Protein AF-A0A941C9A0-F1 (afdb_monomer)

Sequence (90 aa):
MDDRRIIYKSNFYTLLKEARYNTLEMNPMLYINSGF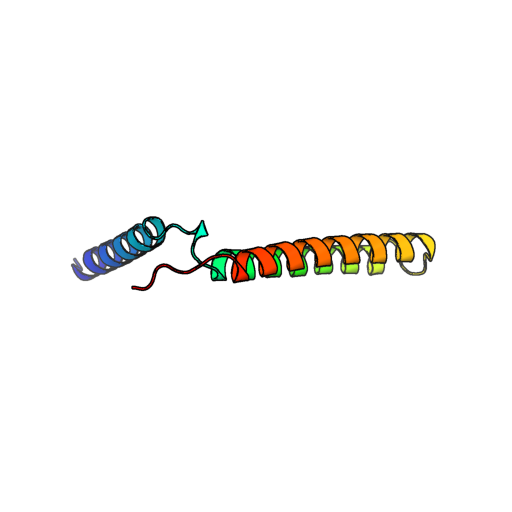LIYFFSNLILFFINNTMFKGSTEASYLFWGLHAIVNIVLTLFYTIALWVKPKKL

Structure (mmCIF, N/CA/C/O backbone):
data_AF-A0A941C9A0-F1
#
_entry.id   AF-A0A941C9A0-F1
#
loop_
_atom_site.group_PDB
_atom_site.id
_atom_site.type_symbol
_atom_site.label_atom_id
_atom_site.label_alt_id
_atom_site.label_comp_id
_atom_site.label_asym_id
_atom_site.label_entity_id
_atom_site.label_seq_id
_atom_site.pdbx_PDB_ins_code
_atom_site.Cartn_x
_atom_site.Cartn_y
_atom_site.Cartn_z
_atom_site.occupancy
_atom_site.B_iso_or_equiv
_atom_site.auth_seq_id
_atom_site.auth_comp_id
_atom_site.auth_asym_id
_atom_site.auth_atom_id
_atom_site.pdbx_PDB_model_num
ATOM 1 N N . MET A 1 1 ? -41.423 27.172 6.026 1.00 48.50 1 MET A N 1
ATOM 2 C CA . MET A 1 1 ? -39.966 26.980 5.844 1.00 48.50 1 MET A CA 1
ATOM 3 C C . MET A 1 1 ? -39.596 25.706 6.588 1.00 48.50 1 MET A C 1
ATOM 5 O O . MET A 1 1 ? -40.003 25.561 7.727 1.00 48.50 1 MET A O 1
ATOM 9 N N . ASP A 1 2 ? -39.006 24.746 5.878 1.00 55.22 2 ASP A N 1
ATOM 10 C CA . ASP A 1 2 ? -39.081 23.299 6.142 1.00 55.22 2 ASP A CA 1
ATOM 11 C C . ASP A 1 2 ? -38.148 22.821 7.274 1.00 55.22 2 ASP A C 1
ATOM 13 O O . ASP A 1 2 ? -36.935 22.693 7.083 1.00 55.22 2 ASP A O 1
ATOM 17 N N . ASP A 1 3 ? -38.743 22.530 8.434 1.00 60.38 3 ASP A N 1
ATOM 18 C CA . ASP A 1 3 ? -38.127 21.981 9.655 1.00 60.38 3 ASP A CA 1
ATOM 19 C C . ASP A 1 3 ? -37.341 20.677 9.384 1.00 60.38 3 ASP A C 1
ATOM 21 O O . ASP A 1 3 ? -36.331 20.367 10.023 1.00 60.38 3 ASP A O 1
ATOM 25 N N . ARG A 1 4 ? -37.700 19.951 8.314 1.00 60.50 4 ARG A N 1
ATOM 26 C CA . ARG A 1 4 ? -37.003 18.723 7.912 1.00 60.50 4 ARG A CA 1
ATOM 27 C C . ARG A 1 4 ? -35.547 18.965 7.525 1.00 60.50 4 ARG A C 1
ATOM 29 O O . ARG A 1 4 ? -34.706 18.113 7.804 1.00 60.50 4 ARG A O 1
ATOM 36 N N . ARG A 1 5 ? -35.194 20.127 6.957 1.00 57.31 5 ARG A N 1
ATOM 37 C CA . ARG A 1 5 ? -33.788 20.434 6.611 1.00 57.31 5 ARG A CA 1
ATOM 38 C C . ARG A 1 5 ? -32.886 20.523 7.842 1.00 57.31 5 ARG A C 1
ATOM 40 O O . ARG A 1 5 ? -31.707 20.188 7.740 1.00 57.31 5 ARG A O 1
ATOM 47 N N . ILE A 1 6 ? -33.419 20.960 8.982 1.00 59.62 6 ILE A N 1
ATOM 48 C CA . ILE A 1 6 ? -32.660 21.101 10.232 1.00 59.62 6 ILE A CA 1
ATOM 49 C C . ILE A 1 6 ? -32.424 19.718 10.851 1.00 59.62 6 ILE A C 1
ATOM 51 O O . ILE A 1 6 ? -31.304 19.418 11.266 1.00 59.62 6 ILE A O 1
ATOM 55 N N . ILE A 1 7 ? -33.430 18.839 10.798 1.00 60.56 7 ILE A N 1
ATOM 56 C CA . ILE A 1 7 ? -33.344 17.454 11.283 1.00 60.56 7 ILE A CA 1
ATOM 57 C C . ILE A 1 7 ? -32.336 16.637 10.464 1.00 60.56 7 ILE A C 1
ATOM 59 O O . ILE A 1 7 ? -31.475 15.985 11.048 1.00 60.56 7 ILE A O 1
ATOM 63 N N . TYR A 1 8 ? -32.361 16.710 9.126 1.00 58.94 8 TYR A N 1
ATOM 64 C CA . TYR A 1 8 ? -31.381 15.994 8.291 1.00 58.94 8 TYR A CA 1
ATOM 65 C C . TYR A 1 8 ? -29.950 16.485 8.520 1.00 58.94 8 TYR A C 1
ATOM 67 O O . TYR A 1 8 ? -29.023 15.676 8.588 1.00 58.94 8 TYR A O 1
ATOM 75 N N . LYS A 1 9 ? -29.765 17.802 8.676 1.00 59.53 9 LYS A N 1
ATOM 76 C CA . LYS A 1 9 ? -28.450 18.383 8.960 1.00 59.53 9 LYS A CA 1
ATOM 77 C C . LYS A 1 9 ? -27.951 17.950 10.340 1.00 59.53 9 LYS A C 1
ATOM 79 O O . LYS A 1 9 ? -26.791 17.574 10.451 1.00 59.53 9 LYS A O 1
ATOM 84 N N . SER A 1 10 ? -28.831 17.930 11.345 1.00 66.50 10 SER A N 1
ATOM 85 C CA . SER A 1 10 ? -28.557 17.435 12.702 1.00 66.50 10 SER A CA 1
ATOM 86 C C . SER A 1 10 ? -28.199 15.944 12.718 1.00 66.50 10 SER A C 1
ATOM 88 O O . SER A 1 10 ? -27.170 15.574 13.280 1.00 66.50 10 SER A O 1
ATOM 90 N N . ASN A 1 11 ? -28.966 15.094 12.028 1.00 68.06 11 ASN A N 1
ATOM 91 C CA . ASN A 1 11 ? -28.683 13.659 11.925 1.00 68.06 11 ASN A CA 1
ATOM 92 C C . ASN A 1 11 ? -27.348 13.393 11.232 1.00 68.06 11 ASN A C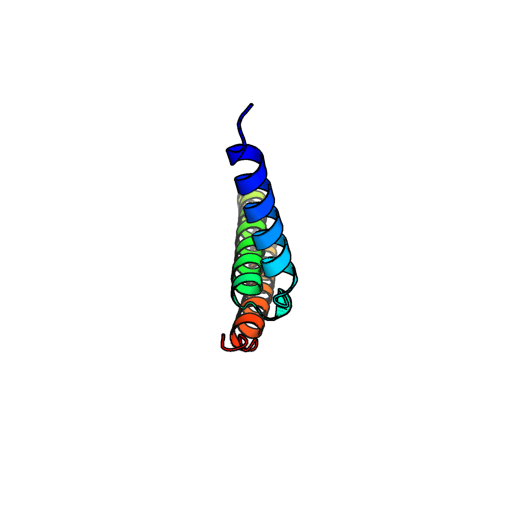 1
ATOM 94 O O . ASN A 1 11 ? -26.539 12.627 11.741 1.00 68.06 11 ASN A O 1
ATOM 98 N N . PHE A 1 12 ? -27.079 14.054 10.104 1.00 69.81 12 PHE A N 1
ATOM 99 C CA . PHE A 1 12 ? -25.812 13.886 9.397 1.00 69.81 12 PHE A CA 1
ATOM 100 C C . PHE A 1 12 ? -24.622 14.339 10.249 1.00 69.81 12 PHE A C 1
ATOM 102 O O . PHE A 1 12 ? -23.623 13.631 10.325 1.00 69.81 12 PHE A O 1
ATOM 109 N N . TYR A 1 13 ? -24.740 15.477 10.942 1.00 68.81 13 TYR A N 1
ATOM 110 C CA . TYR A 1 13 ? -23.696 15.976 11.842 1.00 68.81 13 TYR A CA 1
ATOM 111 C C . TYR A 1 13 ? -23.478 15.056 13.047 1.00 68.81 13 TYR A C 1
ATOM 113 O O . TYR A 1 13 ? -22.345 14.883 13.487 1.00 68.81 13 TYR A O 1
ATOM 121 N N . THR A 1 14 ? -24.549 14.453 13.563 1.00 68.12 14 THR A N 1
ATOM 122 C CA . THR A 1 14 ? -24.507 13.516 14.693 1.00 68.12 14 THR A CA 1
ATOM 123 C C . THR A 1 14 ? -23.853 12.201 14.280 1.00 68.12 14 THR A C 1
ATOM 125 O O . THR A 1 14 ? -22.923 11.766 14.951 1.00 68.12 14 THR A O 1
ATOM 128 N N . LEU A 1 15 ? -24.213 11.657 13.114 1.00 66.62 15 LEU A N 1
ATOM 129 C CA . LEU A 1 15 ? -23.577 10.478 12.517 1.00 66.62 15 LEU A CA 1
ATOM 130 C C . LEU A 1 15 ? -22.093 10.720 12.200 1.00 66.62 15 LEU A C 1
ATOM 132 O O . LEU A 1 15 ? -21.254 9.869 12.478 1.00 66.62 15 LEU A O 1
ATOM 136 N N . LEU A 1 16 ? -21.741 11.899 11.674 1.00 64.31 16 LEU A N 1
ATOM 137 C CA . LEU A 1 16 ? -20.345 12.309 11.463 1.00 64.31 16 LEU A CA 1
ATOM 138 C C . LEU A 1 16 ? -19.568 12.416 12.773 1.00 64.31 16 LEU A C 1
ATOM 140 O O . LEU A 1 16 ? -18.384 12.086 12.823 1.00 64.31 16 LEU A O 1
ATOM 144 N N . LYS A 1 17 ? -20.221 12.898 13.833 1.00 63.69 17 LYS A N 1
ATOM 145 C CA . LYS A 1 17 ? -19.612 13.039 15.154 1.00 63.69 17 LYS A CA 1
ATOM 146 C C . LYS A 1 17 ? -19.428 11.671 15.812 1.00 63.69 17 LYS A C 1
ATOM 148 O O . LYS A 1 17 ? -18.342 11.414 16.315 1.00 63.69 17 LYS A O 1
ATOM 153 N N . GLU A 1 18 ? -20.405 10.772 15.739 1.00 63.50 18 GLU A N 1
ATOM 154 C CA . GLU A 1 18 ? -20.289 9.382 16.208 1.00 63.50 18 GLU A CA 1
ATOM 155 C C . GLU A 1 18 ? -19.232 8.591 15.427 1.00 63.50 18 GLU A C 1
ATOM 157 O O . GLU A 1 18 ? -18.404 7.910 16.034 1.00 63.50 18 GLU A O 1
ATOM 162 N N . ALA A 1 19 ? -19.164 8.758 14.102 1.00 61.06 19 ALA A N 1
ATOM 163 C CA . ALA A 1 19 ? -18.094 8.199 13.273 1.00 61.06 19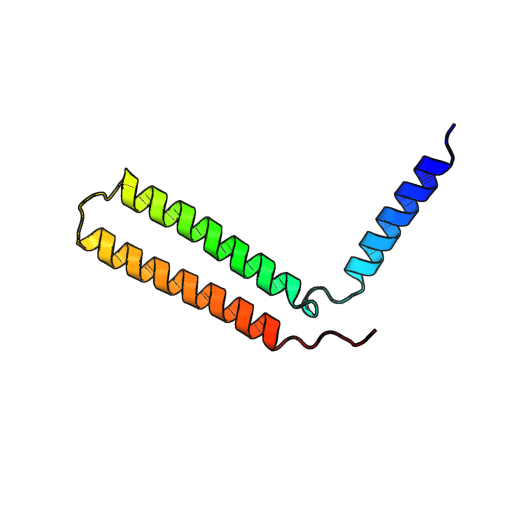 ALA A CA 1
ATOM 164 C C . ALA A 1 19 ? -16.702 8.732 13.661 1.00 61.06 19 ALA A C 1
ATOM 166 O O . ALA A 1 19 ? -15.709 8.029 13.498 1.00 61.06 19 ALA A O 1
ATOM 167 N N . ARG A 1 20 ? -16.630 9.956 14.202 1.00 58.69 20 ARG A N 1
ATOM 168 C CA . ARG A 1 20 ? -15.413 10.554 14.775 1.00 58.69 20 ARG A CA 1
ATOM 169 C C . ARG A 1 20 ? -15.073 10.044 16.179 1.00 58.69 20 ARG A C 1
ATOM 171 O O . ARG A 1 20 ? -13.911 10.127 16.561 1.00 58.69 20 ARG A O 1
ATOM 178 N N . TYR A 1 21 ? -16.067 9.616 16.961 1.00 55.19 21 TYR A N 1
ATOM 179 C CA . TYR A 1 21 ? -15.895 9.182 18.356 1.00 55.19 21 TYR A CA 1
ATOM 180 C C . TYR A 1 21 ? -15.615 7.682 18.488 1.00 55.19 21 TYR A C 1
ATOM 182 O O . TYR A 1 21 ? -14.965 7.270 19.450 1.00 55.19 21 TYR A O 1
ATOM 190 N N . ASN A 1 22 ? -16.016 6.877 17.504 1.00 59.25 22 ASN A N 1
ATOM 191 C CA . ASN A 1 22 ? -15.379 5.587 17.282 1.00 59.25 22 ASN A CA 1
ATOM 192 C C . ASN A 1 22 ? -13.961 5.858 16.784 1.00 59.25 22 ASN A C 1
ATOM 194 O O . ASN A 1 22 ? -13.775 6.501 15.755 1.00 59.25 22 ASN A O 1
ATOM 198 N N . THR A 1 23 ? -12.957 5.411 17.534 1.00 70.62 23 THR A N 1
ATOM 199 C CA . THR A 1 23 ? -11.547 5.512 17.151 1.00 70.62 23 THR A CA 1
ATOM 200 C C . THR A 1 23 ? -11.389 4.912 15.757 1.00 70.62 23 THR A C 1
ATOM 202 O O . THR A 1 23 ? -11.452 3.699 15.593 1.00 70.62 23 THR A O 1
ATOM 205 N N . LEU A 1 24 ? -11.252 5.766 14.739 1.00 73.00 24 LEU A N 1
ATOM 206 C CA . LEU A 1 24 ? -11.241 5.374 13.325 1.00 73.00 24 LEU A CA 1
ATOM 207 C C . LEU A 1 24 ? -10.135 4.343 13.042 1.00 73.00 24 LEU A C 1
ATOM 209 O O . LEU A 1 24 ? -10.310 3.425 12.249 1.00 73.00 24 LEU A O 1
ATOM 213 N N . GLU A 1 25 ? -9.034 4.454 13.784 1.00 78.44 25 GLU A N 1
ATOM 214 C CA . GLU A 1 25 ? -7.901 3.525 13.821 1.00 78.44 25 GLU A CA 1
ATOM 215 C C . GLU A 1 25 ? -8.255 2.123 14.343 1.00 78.44 25 GLU A C 1
ATOM 217 O O . GLU A 1 25 ? -7.499 1.182 14.124 1.00 78.44 25 GLU A O 1
ATOM 222 N N . MET A 1 26 ? -9.390 1.959 15.026 1.00 84.56 26 MET A N 1
ATOM 223 C CA . MET A 1 26 ? -9.930 0.664 15.452 1.00 84.56 26 MET A CA 1
ATOM 224 C C . MET A 1 26 ? -10.936 0.081 14.451 1.00 84.56 26 MET A C 1
ATOM 226 O O . MET A 1 26 ? -11.474 -1.003 14.683 1.00 84.56 26 MET A O 1
ATOM 230 N N . ASN A 1 27 ? -11.200 0.775 13.341 1.00 88.19 27 ASN A N 1
ATOM 231 C CA . ASN A 1 27 ? -12.036 0.252 12.275 1.00 88.19 27 ASN A CA 1
ATOM 232 C C . ASN A 1 27 ? -11.163 -0.473 11.230 1.00 88.19 27 ASN A C 1
ATOM 234 O O . ASN A 1 27 ? -10.437 0.191 10.487 1.00 88.19 27 ASN A O 1
ATOM 238 N N . PRO A 1 28 ? -11.248 -1.811 11.103 1.00 91.38 28 PRO A N 1
ATOM 239 C CA . PRO A 1 28 ? -10.447 -2.559 10.131 1.00 91.38 28 PRO A CA 1
ATOM 240 C C . PRO A 1 28 ? -10.709 -2.124 8.678 1.00 91.38 28 PRO A C 1
ATOM 242 O O . PRO A 1 28 ? -9.802 -2.173 7.845 1.00 91.38 28 PRO A O 1
ATOM 245 N N . MET A 1 29 ? -11.908 -1.610 8.373 1.00 92.31 29 MET A N 1
ATOM 246 C CA . MET A 1 29 ? -12.252 -1.123 7.032 1.00 92.31 29 MET A CA 1
ATOM 247 C C . MET A 1 29 ? -11.441 0.104 6.613 1.00 92.31 29 MET A C 1
ATOM 249 O O . MET A 1 29 ? -11.222 0.294 5.418 1.00 92.31 29 MET A O 1
ATOM 253 N N . LEU A 1 30 ? -10.959 0.918 7.561 1.00 92.00 30 LEU A N 1
ATOM 254 C CA . LEU A 1 30 ? -10.085 2.050 7.248 1.00 92.00 30 LEU A CA 1
ATOM 255 C C . LEU A 1 30 ? -8.816 1.562 6.540 1.00 92.00 30 LEU A C 1
ATOM 257 O O . LEU A 1 30 ? -8.445 2.094 5.493 1.00 92.00 30 LEU A O 1
ATOM 261 N N . TYR A 1 31 ? -8.177 0.531 7.091 1.00 95.12 31 TYR A N 1
ATOM 262 C CA . TYR A 1 31 ? -6.922 -0.000 6.569 1.00 95.12 31 TYR A CA 1
ATOM 263 C C . TYR A 1 31 ? -7.131 -0.774 5.271 1.00 95.12 31 TYR A C 1
ATOM 265 O O . TYR A 1 31 ? -6.348 -0.598 4.342 1.00 95.12 31 TYR A O 1
ATOM 273 N N . ILE A 1 32 ? -8.208 -1.563 5.168 1.00 95.94 32 ILE A N 1
ATOM 274 C CA . ILE A 1 32 ? -8.554 -2.274 3.927 1.00 95.94 32 ILE A CA 1
ATOM 275 C C . ILE A 1 32 ? -8.757 -1.279 2.782 1.00 95.94 32 ILE A C 1
ATOM 277 O O . ILE A 1 32 ? -8.132 -1.426 1.731 1.00 95.94 32 ILE A O 1
ATOM 281 N N . ASN A 1 33 ? -9.580 -0.247 2.993 1.00 95.44 33 ASN A N 1
ATOM 282 C CA . ASN A 1 33 ? -9.882 0.741 1.959 1.00 95.44 33 ASN A CA 1
ATOM 283 C C . ASN A 1 33 ? -8.645 1.567 1.594 1.00 95.44 33 ASN A C 1
ATOM 285 O O . ASN A 1 33 ? -8.384 1.778 0.413 1.00 95.44 33 ASN A O 1
ATOM 289 N N . SER A 1 34 ? -7.862 1.997 2.587 1.00 96.38 34 SER A N 1
ATOM 290 C CA . SER A 1 34 ? -6.643 2.783 2.352 1.00 96.38 34 SER A CA 1
ATOM 291 C C . SER A 1 34 ? -5.582 1.970 1.611 1.00 96.38 34 SER A C 1
ATOM 293 O O . SER A 1 34 ? -5.031 2.442 0.618 1.00 96.38 34 SER A O 1
ATOM 295 N N . GLY A 1 35 ? -5.339 0.727 2.040 1.00 97.50 35 GLY A N 1
ATOM 296 C CA . GLY A 1 35 ? -4.409 -0.184 1.377 1.00 97.50 35 GLY A CA 1
ATOM 297 C C . GLY A 1 35 ? -4.830 -0.466 -0.063 1.00 97.50 35 GLY A C 1
ATOM 298 O O . GLY A 1 35 ? -4.023 -0.305 -0.978 1.00 97.50 35 GLY A O 1
ATOM 299 N N . PHE A 1 36 ? -6.105 -0.805 -0.279 1.00 97.44 36 PHE A N 1
ATOM 300 C CA . PHE A 1 36 ? -6.657 -1.033 -1.616 1.00 97.44 36 PHE A CA 1
ATOM 301 C C . PHE A 1 36 ? -6.510 0.196 -2.522 1.00 97.44 36 PHE A C 1
ATOM 303 O O . PHE A 1 36 ? -6.086 0.065 -3.669 1.00 97.44 36 PHE A O 1
ATOM 310 N N . LEU A 1 37 ? -6.810 1.391 -2.006 1.00 97.88 37 LEU A N 1
ATOM 311 C CA . LEU A 1 37 ? -6.715 2.643 -2.754 1.00 97.88 37 LEU A CA 1
ATOM 312 C C . LEU A 1 37 ? -5.277 2.929 -3.202 1.00 97.88 37 LEU A C 1
ATOM 314 O O . LEU A 1 37 ? -5.048 3.220 -4.377 1.00 97.88 37 LEU A O 1
A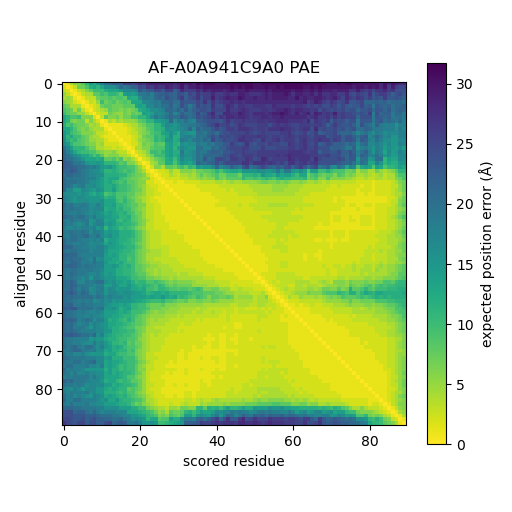TOM 318 N N . ILE A 1 38 ? -4.316 2.812 -2.279 1.00 97.50 38 ILE A N 1
ATOM 319 C CA . ILE A 1 38 ? -2.889 2.999 -2.568 1.00 97.50 38 ILE A CA 1
ATOM 320 C C . ILE A 1 38 ? -2.438 1.977 -3.612 1.00 97.50 38 ILE A C 1
ATOM 322 O O . ILE A 1 38 ? -1.866 2.361 -4.630 1.00 97.50 38 ILE A O 1
ATOM 326 N N . TYR A 1 39 ? -2.753 0.695 -3.409 1.00 98.19 39 TYR A N 1
ATOM 327 C CA . TYR A 1 39 ? -2.416 -0.363 -4.359 1.00 98.19 39 TYR A CA 1
ATOM 328 C C . TYR A 1 39 ? -2.960 -0.063 -5.756 1.00 98.19 39 TYR A C 1
ATOM 330 O O . TYR A 1 39 ? -2.215 -0.134 -6.735 1.00 98.19 39 TYR A O 1
ATOM 338 N N . PHE A 1 40 ? -4.240 0.293 -5.861 1.00 97.75 40 PHE A N 1
ATOM 339 C CA . PHE A 1 40 ? -4.886 0.535 -7.145 1.00 97.75 40 PHE A CA 1
ATOM 340 C C . PHE A 1 40 ? -4.261 1.725 -7.881 1.00 97.75 40 PHE A C 1
ATOM 342 O O . PHE A 1 40 ? -3.867 1.589 -9.040 1.00 97.75 40 PHE A O 1
ATOM 349 N N . PHE A 1 41 ? -4.106 2.871 -7.211 1.00 98.19 41 PHE A N 1
ATOM 350 C CA . PHE A 1 41 ? -3.537 4.066 -7.838 1.00 98.19 41 PHE A CA 1
ATOM 351 C C . PHE A 1 41 ? -2.063 3.900 -8.200 1.00 98.19 41 PHE A C 1
ATOM 353 O O . PHE A 1 41 ? -1.661 4.288 -9.300 1.00 98.19 41 PHE A O 1
ATOM 360 N N . SER A 1 42 ? -1.257 3.299 -7.322 1.00 97.75 42 SER A N 1
ATOM 361 C CA . SER A 1 42 ? 0.149 3.031 -7.625 1.00 97.75 42 SER A CA 1
ATOM 362 C C . SER A 1 42 ? 0.286 2.108 -8.830 1.00 97.75 42 SER A C 1
ATOM 364 O O . SER A 1 42 ? 1.083 2.393 -9.719 1.00 97.75 42 SER A O 1
ATOM 366 N N . ASN A 1 43 ? -0.523 1.048 -8.911 1.00 97.00 43 ASN A N 1
ATOM 367 C CA . ASN A 1 43 ? -0.518 0.168 -10.074 1.00 97.00 43 ASN A CA 1
ATOM 368 C C . ASN A 1 43 ? -0.951 0.889 -11.343 1.00 97.00 43 ASN A C 1
ATOM 370 O O . ASN A 1 43 ? -0.259 0.785 -12.350 1.00 97.00 43 ASN A O 1
ATOM 374 N N . LEU A 1 44 ? -2.035 1.664 -11.297 1.00 97.50 44 LEU A N 1
ATOM 375 C CA . LEU A 1 44 ? -2.489 2.432 -12.452 1.00 97.50 44 LEU A CA 1
ATOM 376 C C . LEU A 1 44 ? -1.365 3.316 -13.015 1.00 97.50 44 LEU A C 1
ATOM 378 O O . LEU A 1 44 ? -1.100 3.281 -14.216 1.00 97.50 44 LEU A O 1
ATOM 382 N N . ILE A 1 45 ? -0.665 4.052 -12.148 1.00 96.75 45 ILE A N 1
ATOM 383 C CA . ILE A 1 45 ? 0.449 4.924 -12.541 1.00 96.75 45 ILE A CA 1
ATOM 384 C C . ILE A 1 45 ? 1.636 4.107 -13.064 1.00 96.75 45 ILE A C 1
ATOM 386 O O . ILE A 1 45 ? 2.162 4.417 -14.132 1.00 96.75 45 ILE A O 1
ATOM 390 N N . LEU A 1 46 ? 2.049 3.056 -12.349 1.00 96.00 46 LEU A N 1
ATOM 391 C CA . LEU A 1 46 ? 3.175 2.209 -12.753 1.00 96.00 46 LEU A CA 1
ATOM 392 C C . LEU A 1 46 ? 2.930 1.578 -14.127 1.00 96.00 46 LEU A C 1
ATOM 394 O O . LEU A 1 46 ? 3.798 1.638 -14.998 1.00 96.00 46 LEU A O 1
ATOM 398 N N . PHE A 1 47 ? 1.744 1.005 -14.345 1.00 95.31 47 PHE A N 1
ATOM 399 C CA . PHE A 1 47 ? 1.381 0.400 -15.623 1.00 95.31 47 PHE A CA 1
ATOM 400 C C . PHE A 1 47 ? 1.261 1.449 -16.725 1.00 95.31 47 PHE A C 1
ATOM 402 O O . PHE A 1 47 ? 1.710 1.192 -17.843 1.00 95.31 47 PHE A O 1
ATOM 409 N N . PHE A 1 48 ? 0.710 2.629 -16.431 1.00 96.12 48 PHE A N 1
ATOM 410 C CA . PHE A 1 48 ? 0.651 3.723 -17.396 1.00 96.12 48 PHE A CA 1
ATOM 411 C C . PHE A 1 48 ? 2.055 4.137 -17.847 1.00 96.12 48 PHE A C 1
ATOM 413 O O . PHE A 1 48 ? 2.335 4.144 -19.044 1.00 96.12 48 PHE A O 1
ATOM 420 N N . ILE A 1 49 ? 2.965 4.403 -16.907 1.00 94.44 49 ILE A N 1
ATOM 421 C CA . ILE A 1 49 ? 4.348 4.802 -17.199 1.00 94.44 49 ILE A CA 1
ATOM 422 C C . ILE A 1 49 ? 5.082 3.701 -17.973 1.00 94.44 49 ILE A C 1
ATOM 424 O O . ILE A 1 49 ? 5.680 3.980 -19.011 1.00 94.44 49 ILE A O 1
ATOM 428 N N . ASN A 1 50 ? 5.003 2.446 -17.524 1.00 94.19 50 ASN A N 1
ATOM 429 C CA . ASN A 1 50 ? 5.689 1.334 -18.184 1.00 94.19 50 ASN A CA 1
ATOM 430 C C . ASN A 1 50 ? 5.236 1.157 -19.643 1.00 94.19 50 ASN A C 1
ATOM 432 O O . ASN A 1 50 ? 6.061 0.953 -20.530 1.00 94.19 50 ASN A O 1
ATOM 436 N N . ASN A 1 51 ? 3.933 1.277 -19.913 1.00 92.50 51 ASN A N 1
ATOM 437 C CA . ASN A 1 51 ? 3.391 1.0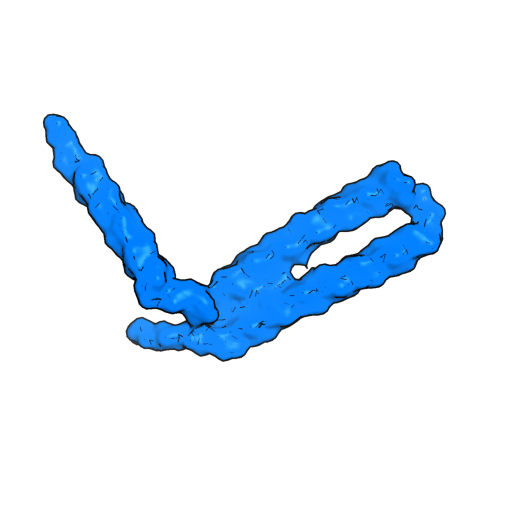81 -21.259 1.00 92.50 51 ASN A CA 1
ATOM 438 C C . ASN A 1 51 ? 3.551 2.297 -22.183 1.00 92.50 51 ASN A C 1
ATOM 440 O O . ASN A 1 51 ? 3.527 2.122 -23.401 1.00 92.50 51 ASN A O 1
ATOM 444 N N . THR A 1 52 ? 3.691 3.506 -21.635 1.00 94.44 52 THR A N 1
ATOM 445 C CA . THR A 1 52 ? 3.801 4.742 -22.431 1.00 94.44 52 THR A CA 1
ATOM 446 C C . THR A 1 52 ? 5.243 5.191 -22.635 1.00 94.44 52 THR A C 1
ATOM 448 O O . THR A 1 52 ? 5.602 5.560 -23.748 1.00 94.44 52 THR A O 1
ATOM 451 N N . MET A 1 53 ? 6.071 5.133 -21.591 1.00 92.12 53 MET A N 1
ATOM 452 C CA . MET A 1 53 ? 7.427 5.694 -21.592 1.00 92.12 53 MET A CA 1
ATOM 453 C C . MET A 1 53 ? 8.513 4.632 -21.771 1.00 92.12 53 MET A C 1
ATOM 455 O O . MET A 1 53 ? 9.549 4.915 -22.362 1.00 92.12 53 MET A O 1
ATOM 459 N N . PHE A 1 54 ? 8.289 3.408 -21.280 1.00 92.00 54 PHE A N 1
ATOM 460 C CA . PHE A 1 54 ? 9.333 2.375 -21.197 1.00 92.00 54 PHE A CA 1
ATOM 461 C C . PHE A 1 54 ? 9.005 1.089 -21.959 1.00 92.00 54 PHE A C 1
ATOM 463 O O . PHE A 1 54 ? 9.568 0.024 -21.694 1.00 92.00 54 PHE A O 1
ATOM 470 N N . LYS A 1 55 ? 8.097 1.175 -22.932 1.00 89.06 55 LYS A N 1
ATOM 471 C CA . LYS A 1 55 ? 7.639 0.016 -23.695 1.00 89.06 55 LYS A CA 1
ATOM 472 C C . LYS A 1 55 ? 8.815 -0.676 -24.396 1.00 89.06 55 LYS A C 1
ATOM 474 O O . LYS A 1 55 ? 9.477 -0.081 -25.238 1.00 89.06 55 LYS A O 1
ATOM 479 N N . GLY A 1 56 ? 9.042 -1.948 -24.066 1.00 86.69 56 GLY A N 1
ATOM 480 C CA . GLY A 1 56 ? 10.106 -2.771 -24.655 1.00 86.69 56 GLY A CA 1
ATOM 481 C C . GLY A 1 56 ? 11.480 -2.650 -23.986 1.00 86.69 56 GLY A C 1
ATOM 482 O O . GLY A 1 56 ? 12.391 -3.364 -24.392 1.00 86.69 56 GLY A O 1
ATOM 483 N N . SER A 1 57 ? 11.640 -1.808 -22.958 1.00 91.56 57 SER A N 1
ATOM 484 C CA . SER A 1 57 ? 12.873 -1.764 -22.161 1.00 91.56 57 SER A CA 1
ATOM 485 C C . SER A 1 57 ? 12.874 -2.869 -21.102 1.00 91.56 57 SER A C 1
ATOM 487 O O . SER A 1 57 ? 12.016 -2.914 -20.218 1.00 91.56 57 SER A O 1
ATOM 489 N N . THR A 1 58 ? 13.865 -3.754 -21.176 1.00 88.94 58 THR A N 1
ATOM 490 C CA . THR A 1 58 ? 14.074 -4.860 -20.233 1.00 88.94 58 THR A CA 1
ATOM 491 C C . THR A 1 58 ? 14.459 -4.375 -18.839 1.00 88.94 58 THR A C 1
ATOM 493 O O . THR A 1 58 ? 13.889 -4.821 -17.846 1.00 88.94 58 THR A O 1
ATOM 496 N N . GLU A 1 59 ? 15.371 -3.413 -18.747 1.00 90.81 59 GLU A N 1
ATOM 497 C CA . GLU A 1 59 ? 15.852 -2.836 -17.492 1.00 90.81 59 GLU A CA 1
ATOM 498 C C . GLU A 1 59 ? 14.730 -2.099 -16.756 1.00 90.81 59 GLU A C 1
ATOM 500 O O . GLU A 1 59 ? 14.522 -2.308 -15.558 1.00 90.81 59 GLU A O 1
ATOM 505 N N . ALA A 1 60 ? 13.951 -1.288 -17.479 1.00 90.81 60 ALA A N 1
ATOM 506 C CA . ALA A 1 60 ? 12.794 -0.610 -16.906 1.00 90.81 60 ALA A CA 1
ATOM 507 C C . ALA A 1 60 ? 11.715 -1.607 -16.460 1.00 90.81 60 ALA A C 1
ATOM 509 O O . ALA A 1 60 ? 11.067 -1.379 -15.439 1.00 90.81 60 ALA A O 1
ATOM 510 N N . SER A 1 61 ? 11.563 -2.737 -17.162 1.00 90.31 61 SER A N 1
ATOM 511 C CA . SER A 1 61 ? 10.652 -3.806 -16.747 1.00 90.31 61 SER A CA 1
ATOM 512 C C . SER A 1 61 ? 11.058 -4.413 -15.400 1.00 90.31 61 SER A C 1
ATOM 514 O O . SER A 1 61 ? 10.204 -4.569 -14.527 1.00 90.31 61 SER A O 1
ATOM 516 N N . TYR A 1 62 ? 12.346 -4.689 -15.174 1.00 93.69 62 TYR A N 1
ATOM 517 C CA . TYR A 1 62 ? 12.816 -5.187 -13.874 1.00 93.69 62 TYR A CA 1
ATOM 518 C C . TYR A 1 62 ? 12.545 -4.194 -12.739 1.00 93.69 62 TYR A C 1
ATOM 520 O O . TYR A 1 62 ? 12.048 -4.587 -11.681 1.00 93.69 62 TYR A O 1
ATOM 528 N N . LEU A 1 63 ? 12.810 -2.903 -12.964 1.00 94.19 63 LEU A N 1
ATOM 529 C CA . LEU A 1 63 ? 12.504 -1.853 -11.987 1.00 94.19 63 LEU A CA 1
ATOM 530 C C . LEU A 1 63 ? 10.997 -1.732 -11.726 1.00 94.19 63 LEU A C 1
ATOM 532 O O . LEU A 1 63 ? 10.583 -1.596 -10.573 1.00 94.19 63 LEU A O 1
ATOM 536 N N . PHE A 1 64 ? 10.174 -1.831 -12.772 1.00 95.38 64 PHE A N 1
ATOM 537 C CA . PHE A 1 64 ? 8.717 -1.843 -12.668 1.00 95.38 64 PHE A CA 1
ATOM 538 C C . PHE A 1 64 ? 8.229 -2.983 -11.765 1.00 95.38 64 PHE A C 1
ATOM 540 O O . PH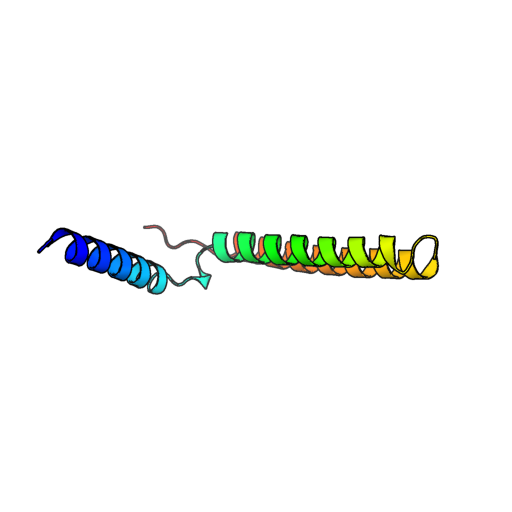E A 1 64 ? 7.450 -2.739 -10.843 1.00 95.38 64 PHE A O 1
ATOM 547 N N . TRP A 1 65 ? 8.719 -4.209 -11.975 1.00 95.81 65 TRP A N 1
ATOM 548 C CA . TRP A 1 65 ? 8.348 -5.357 -11.144 1.00 95.81 65 TRP A CA 1
ATOM 549 C C . TRP A 1 65 ? 8.833 -5.207 -9.698 1.00 95.81 65 TRP A C 1
ATOM 551 O O . TRP A 1 65 ? 8.104 -5.565 -8.771 1.00 95.81 65 TRP A O 1
ATOM 561 N N . GLY A 1 66 ? 10.012 -4.613 -9.489 1.00 96.94 66 GLY A N 1
ATOM 562 C CA . GLY A 1 66 ? 10.509 -4.265 -8.156 1.00 96.94 66 GLY A CA 1
ATOM 563 C C . GLY A 1 66 ? 9.593 -3.278 -7.424 1.00 9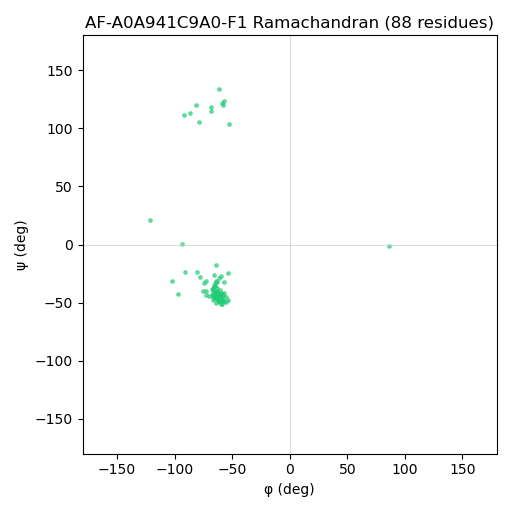6.94 66 GLY A C 1
ATOM 564 O O . GLY A 1 66 ? 9.195 -3.524 -6.284 1.00 96.94 66 GLY A O 1
ATOM 565 N N . LEU A 1 67 ? 9.185 -2.194 -8.090 1.00 96.94 67 LEU A N 1
ATOM 566 C CA . LEU A 1 67 ? 8.237 -1.222 -7.534 1.00 96.94 67 LEU A CA 1
ATOM 567 C C . LEU A 1 67 ? 6.857 -1.843 -7.288 1.00 96.94 67 LEU A C 1
ATOM 569 O O . LEU A 1 67 ? 6.255 -1.604 -6.241 1.00 96.94 67 LEU A O 1
ATOM 573 N N . HIS A 1 68 ? 6.375 -2.685 -8.203 1.00 97.44 68 HIS A N 1
ATOM 574 C CA . HIS A 1 68 ? 5.127 -3.424 -8.028 1.00 97.44 68 HIS A CA 1
ATOM 575 C C . HIS A 1 68 ? 5.167 -4.313 -6.775 1.00 97.44 68 HIS A C 1
ATOM 577 O O . HIS A 1 68 ? 4.215 -4.327 -5.992 1.00 97.44 68 HIS A O 1
ATOM 583 N N . ALA A 1 69 ? 6.278 -5.012 -6.528 1.00 98.25 69 ALA A N 1
ATOM 584 C CA . ALA A 1 69 ? 6.451 -5.816 -5.320 1.00 98.25 69 ALA A CA 1
ATOM 585 C C . ALA A 1 69 ? 6.403 -4.960 -4.041 1.00 98.25 69 ALA A C 1
ATOM 587 O O . ALA A 1 69 ? 5.722 -5.333 -3.086 1.00 98.25 69 ALA A O 1
ATOM 588 N N . ILE A 1 70 ? 7.037 -3.781 -4.033 1.00 98.31 70 ILE A N 1
ATOM 589 C CA . ILE A 1 70 ? 6.977 -2.843 -2.895 1.00 98.31 70 ILE A CA 1
ATOM 590 C C . ILE A 1 70 ? 5.531 -2.413 -2.615 1.00 98.31 70 ILE A C 1
ATOM 592 O O . ILE A 1 70 ? 5.093 -2.434 -1.464 1.00 98.31 70 ILE A O 1
ATOM 596 N N . VAL A 1 71 ? 4.759 -2.084 -3.653 1.00 98.25 71 VAL A N 1
ATOM 597 C CA . VAL A 1 71 ? 3.335 -1.728 -3.512 1.00 98.25 71 VAL A CA 1
ATOM 598 C C . VAL A 1 71 ? 2.527 -2.886 -2.904 1.00 98.25 71 VAL A C 1
ATOM 600 O O . VAL A 1 71 ? 1.674 -2.654 -2.046 1.00 98.25 71 VAL A O 1
ATOM 603 N N . ASN A 1 72 ? 2.820 -4.137 -3.279 1.00 98.19 72 ASN A N 1
ATOM 604 C CA . ASN A 1 72 ? 2.189 -5.321 -2.679 1.00 98.19 72 ASN A CA 1
ATOM 605 C C . ASN A 1 72 ? 2.573 -5.517 -1.202 1.00 98.19 72 ASN A C 1
ATOM 607 O O . ASN A 1 72 ? 1.720 -5.890 -0.394 1.00 98.19 72 ASN A O 1
ATOM 611 N N . ILE A 1 73 ? 3.826 -5.242 -0.8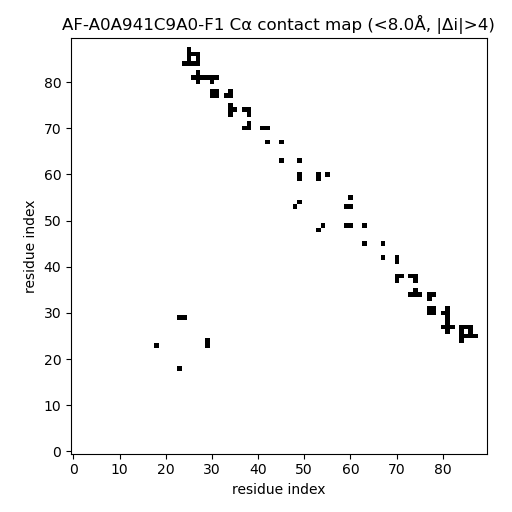25 1.00 98.44 73 ILE A N 1
ATOM 612 C CA . ILE A 1 73 ? 4.262 -5.277 0.580 1.00 98.44 73 ILE A CA 1
ATOM 613 C C . ILE A 1 73 ? 3.470 -4.250 1.391 1.00 98.44 73 ILE A C 1
ATOM 615 O O . ILE A 1 73 ? 2.910 -4.597 2.429 1.00 98.44 73 ILE A O 1
ATOM 619 N N . VAL A 1 74 ? 3.353 -3.015 0.893 1.00 98.38 74 VAL A N 1
ATOM 620 C CA . VAL A 1 74 ? 2.558 -1.965 1.549 1.00 98.38 74 VAL A CA 1
ATOM 621 C C . VAL A 1 74 ? 1.105 -2.411 1.718 1.00 98.38 74 VAL A C 1
ATOM 623 O O . VAL A 1 74 ? 0.584 -2.347 2.830 1.00 98.38 74 VAL A O 1
ATOM 626 N N . LEU A 1 75 ? 0.465 -2.936 0.667 1.00 98.44 75 LEU A N 1
ATOM 627 C CA . LEU A 1 75 ? -0.898 -3.476 0.754 1.00 98.44 75 LEU A CA 1
ATOM 628 C C . LEU A 1 75 ? -1.023 -4.551 1.844 1.00 98.44 75 LEU A C 1
ATOM 630 O O . LEU A 1 75 ? -1.950 -4.527 2.655 1.00 98.44 75 LEU A O 1
ATOM 634 N N . THR A 1 76 ? -0.064 -5.473 1.887 1.00 98.38 76 THR A N 1
ATOM 635 C CA . THR A 1 76 ? -0.051 -6.573 2.855 1.00 98.38 76 THR A CA 1
ATOM 636 C C . THR A 1 76 ? 0.104 -6.061 4.286 1.00 98.38 76 THR A C 1
ATOM 638 O O . THR A 1 76 ? -0.532 -6.595 5.195 1.00 98.38 76 THR A O 1
ATOM 641 N N . LEU A 1 77 ? 0.881 -4.997 4.504 1.00 98.31 77 LEU A N 1
ATOM 642 C CA . LEU A 1 77 ? 0.984 -4.339 5.809 1.00 98.31 77 LEU A CA 1
ATOM 643 C C . LEU A 1 77 ? -0.356 -3.736 6.238 1.00 98.31 77 LEU A C 1
ATOM 645 O O . LEU A 1 77 ? -0.783 -3.962 7.368 1.00 98.31 77 LEU A O 1
ATOM 649 N N . PHE A 1 78 ? -1.063 -3.046 5.339 1.00 97.88 78 PHE A N 1
ATOM 650 C CA . PHE A 1 78 ? -2.409 -2.536 5.626 1.00 97.88 78 PHE A CA 1
ATOM 651 C C . PHE A 1 78 ? -3.378 -3.662 6.000 1.00 97.88 78 PHE A C 1
ATOM 653 O O . PHE A 1 78 ? -4.114 -3.538 6.977 1.00 97.88 78 PHE A O 1
ATOM 660 N N . TYR A 1 79 ? -3.359 -4.779 5.273 1.00 97.00 79 TYR A N 1
ATOM 661 C CA . TYR A 1 79 ? -4.207 -5.931 5.589 1.00 97.00 79 TYR A CA 1
ATOM 662 C C . TYR A 1 79 ? -3.810 -6.610 6.900 1.00 97.00 79 TYR A C 1
ATOM 664 O O . TYR A 1 79 ? -4.679 -6.981 7.685 1.00 97.00 79 TYR A O 1
ATOM 672 N N . THR A 1 80 ? -2.513 -6.702 7.190 1.00 97.88 80 THR A N 1
ATOM 673 C CA . THR A 1 80 ? -2.017 -7.206 8.477 1.00 97.88 80 THR A CA 1
ATOM 674 C C . THR A 1 80 ? -2.519 -6.336 9.627 1.00 97.88 80 THR A C 1
ATOM 676 O O . THR A 1 80 ? -3.029 -6.865 10.613 1.00 97.88 80 THR A O 1
ATOM 679 N N . ILE A 1 81 ? -2.457 -5.006 9.490 1.00 95.88 81 ILE A N 1
ATOM 680 C CA . ILE A 1 81 ? -2.988 -4.081 10.499 1.00 95.88 81 ILE A CA 1
ATOM 681 C C . ILE A 1 81 ? -4.510 -4.234 10.619 1.00 95.88 81 ILE A C 1
ATOM 683 O O . ILE A 1 81 ? -5.021 -4.313 11.734 1.00 95.88 81 ILE A O 1
ATOM 687 N N . ALA A 1 82 ? -5.235 -4.352 9.503 1.00 94.75 82 ALA A N 1
ATOM 688 C CA . ALA A 1 82 ? -6.682 -4.566 9.512 1.00 94.75 82 ALA A CA 1
ATOM 689 C C . ALA A 1 82 ? -7.084 -5.826 10.296 1.00 94.75 82 ALA A C 1
ATOM 691 O O . ALA A 1 82 ? -8.048 -5.793 11.054 1.00 94.75 82 ALA A O 1
ATOM 692 N N . LEU A 1 83 ? -6.337 -6.923 10.138 1.00 94.25 83 LEU A N 1
ATOM 693 C CA . LEU A 1 83 ? -6.565 -8.173 10.871 1.00 94.25 83 LEU A CA 1
ATOM 694 C C . LEU A 1 83 ? -6.162 -8.074 12.349 1.00 94.25 83 LEU A C 1
ATOM 696 O O . LEU A 1 83 ? -6.759 -8.734 13.199 1.00 94.25 83 LEU A O 1
ATOM 700 N N . TRP A 1 84 ? -5.150 -7.263 12.660 1.00 94.44 84 TRP A N 1
ATOM 701 C CA . TRP A 1 84 ? -4.676 -7.047 14.027 1.00 94.44 84 TRP A CA 1
ATOM 702 C C . TRP A 1 84 ? -5.627 -6.170 14.849 1.00 94.44 84 TRP A C 1
ATOM 704 O O . TRP A 1 84 ? -5.767 -6.336 16.065 1.00 94.44 84 TRP A O 1
ATOM 714 N N . VAL A 1 85 ? -6.284 -5.220 14.188 1.00 90.75 85 VAL A N 1
ATOM 715 C CA . VAL A 1 85 ? -7.220 -4.294 14.812 1.00 90.75 85 VAL A CA 1
ATOM 716 C C . VAL A 1 85 ? -8.464 -5.045 15.280 1.00 90.75 85 VAL A C 1
ATOM 718 O O . VAL A 1 85 ? -9.251 -5.568 14.494 1.00 90.75 85 VAL A O 1
ATOM 721 N N . LYS A 1 86 ? -8.661 -5.076 16.601 1.00 82.06 86 LYS A N 1
ATOM 722 C CA . LYS A 1 86 ? -9.847 -5.669 17.220 1.00 82.06 86 LYS A CA 1
ATOM 723 C C . LYS A 1 86 ? -10.958 -4.620 17.286 1.00 82.06 86 LYS A C 1
ATOM 725 O O . LYS A 1 86 ? -10.814 -3.662 18.054 1.00 82.06 86 LYS A O 1
ATOM 730 N N . PRO A 1 87 ? -12.068 -4.781 16.544 1.00 74.88 87 PRO A N 1
ATOM 731 C CA . PRO A 1 87 ? -13.200 -3.881 16.691 1.00 74.88 87 PRO A CA 1
ATOM 732 C C . PRO A 1 87 ? -13.724 -3.980 18.129 1.00 74.88 87 PRO A C 1
ATOM 734 O O . PRO A 1 87 ? -13.875 -5.078 18.674 1.00 74.88 87 PRO A O 1
ATOM 737 N N . LYS A 1 88 ? -13.990 -2.833 18.764 1.00 67.94 88 LYS A N 1
ATOM 738 C CA . LYS A 1 88 ? -14.747 -2.816 20.022 1.00 67.94 88 LYS A CA 1
ATOM 739 C C . LYS A 1 88 ? -16.106 -3.449 19.730 1.00 67.94 88 LYS A C 1
ATOM 741 O O . LYS A 1 88 ? -16.807 -2.984 18.835 1.00 67.94 88 LYS A O 1
ATOM 746 N N . LYS A 1 89 ? -16.446 -4.528 20.445 1.00 59.12 89 LYS A N 1
ATOM 747 C CA . LYS A 1 89 ? -17.812 -5.062 20.430 1.00 59.12 89 LYS A CA 1
ATOM 748 C C . LYS A 1 89 ? -18.745 -3.929 20.865 1.00 59.12 89 LYS A C 1
ATOM 750 O O . LYS A 1 89 ? -18.498 -3.333 21.913 1.00 59.12 89 LYS A O 1
ATOM 755 N N . LEU A 1 90 ? -19.725 -3.624 20.013 1.00 55.41 90 LEU A N 1
ATOM 756 C CA . LEU A 1 90 ? -20.904 -2.838 20.373 1.00 55.41 90 LEU A CA 1
ATOM 757 C C . LEU A 1 90 ? -21.682 -3.562 21.475 1.00 55.41 90 LEU A C 1
ATOM 759 O O . LEU A 1 90 ? -21.726 -4.816 21.418 1.00 55.41 90 LEU A O 1
#

Secondary structure (DSSP, 8-state):
--THHHHHHHHHHHHHHHHHHS-GGG-HHHHHHHHHHHHHHHHHHH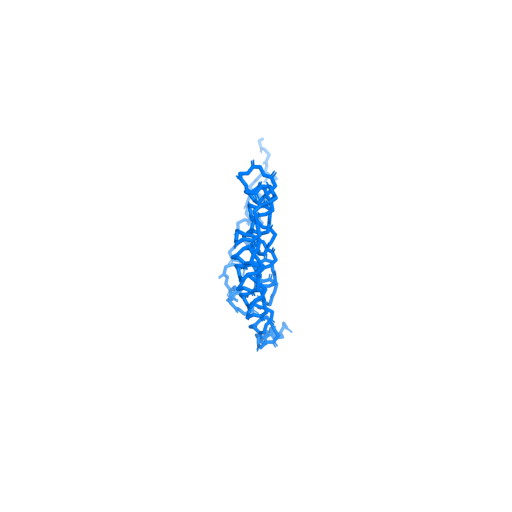HHHHHHTSTT-HHHHHHHHHHHHHHHHHHHHHHHHHHH--PPP-

pLDDT: mean 84.6, std 15.5, range [48.5, 98.44]

Foldseek 3Di:
DDPVVVVVVVVVVVVVVVCVVQPVLLALVVLLVVLVVQLVVQVVVLVVCCVPPVDPPPVSVVVSVVSNVVSVVSSVVSNVSSVVRDHDDD

Mean predicted aligned error: 9.84 Å

Solvent-accessible surface area (backbone atoms only — not comparable to full-atom values): 4936 Å² total; per-residue (Å²): 133,71,68,63,61,56,52,54,52,51,49,53,52,46,52,54,48,51,58,64,68,46,60,57,86,38,38,35,64,54,31,45,52,50,22,50,50,51,40,51,53,53,47,54,51,51,53,49,47,42,66,72,76,38,64,91,42,66,69,56,47,54,52,50,54,52,53,51,50,52,42,50,52,53,29,49,50,24,45,51,49,23,71,67,35,67,60,79,82,127

Radius of gyration: 20.68 Å; Cα contacts (8 Å, |Δi|>4): 52; chains: 1; bounding box: 56×35×45 Å

Nearest PDB structures (foldseek):
  6tt7-assembly1_4  TM=6.166E-01  e=4.149E+00  Ovis aries
  6zmr-assembly1_P  TM=6.117E-01  e=4.973E+00  Sus scrofa
  7tkd-assembly1_9  TM=6.298E-01  e=6.332E+00  Saccharomyces cerevisiae
  7tko-assembly1_0  TM=6.480E-01  e=8.564E+00  Saccharomyces cerevisiae